Protein AF-A0A659U9E6-F1 (afdb_monomer)

Structure (mmCIF, N/CA/C/O backbone):
data_AF-A0A659U9E6-F1
#
_entry.id   AF-A0A659U9E6-F1
#
loop_
_atom_site.group_PDB
_atom_site.id
_atom_site.type_symbol
_atom_site.label_atom_id
_atom_site.label_alt_id
_atom_site.label_comp_id
_atom_site.label_asym_id
_atom_site.label_entity_id
_atom_site.label_seq_id
_atom_site.pdbx_PDB_ins_code
_atom_site.Cartn_x
_atom_site.Cartn_y
_atom_site.Cartn_z
_atom_site.occupancy
_atom_site.B_iso_or_equiv
_atom_site.auth_seq_id
_atom_site.auth_comp_id
_atom_site.auth_asym_id
_atom_site.auth_atom_id
_atom_site.pdbx_PDB_model_num
ATOM 1 N N . ARG A 1 1 ? -14.265 -4.861 -5.616 1.00 59.59 1 ARG A N 1
ATOM 2 C CA . ARG A 1 1 ? -14.308 -4.356 -7.013 1.00 59.59 1 ARG A CA 1
ATOM 3 C C . ARG A 1 1 ? -12.871 -4.392 -7.479 1.00 59.59 1 ARG A C 1
ATOM 5 O O . ARG A 1 1 ? -12.129 -3.447 -7.239 1.00 59.59 1 ARG A O 1
ATOM 12 N N . ASP A 1 2 ? -12.481 -5.546 -7.996 1.00 63.94 2 ASP A N 1
ATOM 13 C CA . ASP A 1 2 ? -11.081 -5.912 -8.178 1.00 63.94 2 ASP A CA 1
ATOM 14 C C . ASP A 1 2 ? -10.671 -5.644 -9.621 1.00 63.94 2 ASP A C 1
ATOM 16 O O . ASP A 1 2 ? -11.492 -5.749 -10.534 1.00 63.94 2 ASP A O 1
ATOM 20 N N . ILE A 1 3 ? -9.418 -5.249 -9.827 1.00 79.88 3 ILE A N 1
ATOM 21 C CA . ILE A 1 3 ? -8.874 -5.068 -11.172 1.00 79.88 3 ILE A CA 1
ATOM 22 C C . ILE A 1 3 ? -8.642 -6.443 -11.811 1.00 79.88 3 ILE A C 1
ATOM 24 O O . ILE A 1 3 ? -8.319 -7.400 -11.104 1.00 79.88 3 ILE A O 1
ATOM 28 N N . ARG A 1 4 ? -8.792 -6.550 -13.140 1.00 86.31 4 ARG A N 1
ATOM 29 C CA . ARG A 1 4 ? -8.667 -7.825 -13.878 1.00 86.31 4 ARG A CA 1
ATOM 30 C C . ARG A 1 4 ? -7.445 -8.665 -13.446 1.00 86.31 4 ARG A C 1
ATOM 32 O O . ARG A 1 4 ? -7.654 -9.835 -13.142 1.00 86.31 4 ARG A O 1
ATOM 39 N N . PRO A 1 5 ? -6.226 -8.099 -13.302 1.00 84.25 5 PRO A N 1
ATOM 40 C CA . PRO A 1 5 ? -5.042 -8.845 -12.862 1.00 84.25 5 PRO A CA 1
ATOM 41 C C . PRO A 1 5 ? -5.093 -9.467 -11.461 1.00 84.25 5 PRO A C 1
ATOM 43 O O . PRO A 1 5 ? -4.210 -10.250 -11.142 1.00 84.25 5 PRO A O 1
ATOM 46 N N . PHE A 1 6 ? -6.100 -9.184 -10.632 1.00 93.44 6 PHE A N 1
ATOM 47 C CA . PHE A 1 6 ? -6.246 -9.784 -9.301 1.00 93.44 6 PHE A CA 1
ATOM 48 C C . PHE A 1 6 ? -7.676 -10.257 -9.019 1.00 93.44 6 PHE A C 1
ATOM 50 O O . PHE A 1 6 ? -8.031 -10.453 -7.859 1.00 93.44 6 PHE A O 1
ATOM 57 N N . ALA A 1 7 ? -8.509 -10.429 -10.045 1.00 91.56 7 ALA A N 1
ATOM 58 C CA . ALA A 1 7 ? -9.891 -10.898 -9.926 1.00 91.56 7 ALA A CA 1
ATOM 59 C C . ALA A 1 7 ? -9.992 -12.435 -10.039 1.00 91.56 7 ALA A C 1
ATOM 61 O O . ALA A 1 7 ? -10.866 -12.959 -10.720 1.00 91.56 7 ALA A O 1
ATOM 62 N N . ASP A 1 8 ? -9.078 -13.158 -9.388 1.00 91.38 8 ASP A N 1
ATOM 63 C CA . ASP A 1 8 ? -8.933 -14.621 -9.463 1.00 91.38 8 ASP A CA 1
ATOM 64 C C . ASP A 1 8 ? -9.696 -15.380 -8.362 1.00 91.38 8 ASP A C 1
ATOM 66 O 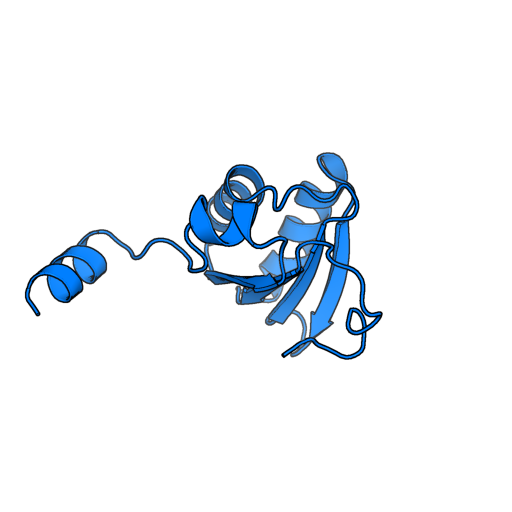O . ASP A 1 8 ? -9.499 -16.576 -8.171 1.00 91.38 8 ASP A O 1
ATOM 70 N N . GLY A 1 9 ? -10.545 -14.685 -7.601 1.00 88.88 9 GLY A N 1
ATOM 71 C CA . GLY A 1 9 ? -11.271 -15.256 -6.463 1.00 88.88 9 GLY A CA 1
ATOM 72 C C . GLY A 1 9 ? -10.409 -15.502 -5.220 1.00 88.88 9 GLY A C 1
ATOM 73 O O . GLY A 1 9 ? -10.930 -15.964 -4.206 1.00 88.88 9 GLY A O 1
ATOM 74 N N . SER A 1 10 ? -9.113 -15.167 -5.248 1.00 91.62 10 SER A N 1
ATOM 75 C CA . SER A 1 10 ? -8.257 -15.303 -4.069 1.00 91.62 10 SER A CA 1
ATOM 76 C C . SER A 1 10 ? -8.660 -14.323 -2.959 1.00 91.62 10 SER A C 1
ATOM 78 O O . SER A 1 10 ? -8.922 -13.141 -3.193 1.00 91.62 10 SER A O 1
ATOM 80 N N . GLY A 1 11 ? -8.621 -14.793 -1.708 1.00 92.38 11 GLY A N 1
ATOM 81 C CA . GLY A 1 11 ? -8.792 -13.955 -0.512 1.00 92.38 11 GLY A CA 1
ATOM 82 C C . GLY A 1 11 ? -7.575 -13.079 -0.182 1.00 92.38 11 GLY A C 1
ATOM 83 O O . GLY A 1 11 ? -7.577 -12.383 0.836 1.00 92.38 11 GLY A O 1
ATOM 84 N N . LYS A 1 12 ? -6.536 -13.118 -1.029 1.00 96.62 12 LYS A N 1
ATOM 85 C CA . LYS A 1 12 ? -5.280 -12.393 -0.831 1.00 96.62 12 LYS A CA 1
ATOM 86 C C . LYS A 1 12 ? -5.529 -10.883 -0.750 1.00 96.62 12 LYS A C 1
ATOM 88 O O . LYS A 1 12 ? -6.346 -10.370 -1.532 1.00 96.62 12 LYS A O 1
ATOM 93 N N . PRO A 1 13 ? -4.841 -10.170 0.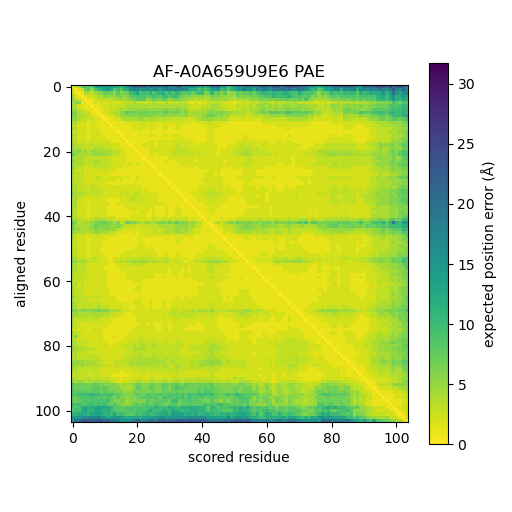160 1.00 97.69 13 PRO A N 1
ATOM 94 C CA . PRO A 1 13 ? -4.972 -8.730 0.278 1.00 97.69 13 PRO A CA 1
ATOM 95 C C . PRO A 1 13 ? -4.597 -8.017 -1.016 1.00 97.69 13 PRO A C 1
ATOM 97 O O . PRO A 1 13 ? -3.575 -8.323 -1.630 1.00 97.69 13 PRO A O 1
ATOM 100 N N . VAL A 1 14 ? -5.419 -7.045 -1.406 1.00 97.88 14 VAL A N 1
ATOM 101 C CA . VAL A 1 14 ? -5.163 -6.174 -2.552 1.00 97.88 14 VAL A CA 1
ATOM 102 C C . VAL A 1 14 ? -5.273 -4.722 -2.137 1.00 97.88 14 VAL A C 1
ATOM 104 O O . VAL A 1 14 ? -6.322 -4.265 -1.670 1.00 97.88 14 VAL A O 1
ATOM 107 N N . TRP A 1 15 ? -4.195 -3.990 -2.387 1.00 98.00 15 TRP A N 1
ATOM 108 C CA . TRP A 1 15 ? -4.118 -2.551 -2.230 1.00 98.00 15 TRP A CA 1
ATOM 109 C C . TRP A 1 15 ? -4.243 -1.854 -3.575 1.00 98.00 15 TRP A C 1
ATOM 111 O O . TRP A 1 15 ? -3.669 -2.274 -4.580 1.00 98.00 15 TRP A O 1
ATOM 121 N N . ARG A 1 16 ? -4.956 -0.732 -3.566 1.00 97.94 16 ARG A N 1
ATOM 122 C CA . ARG A 1 16 ? -4.896 0.273 -4.621 1.00 97.94 16 ARG A CA 1
ATOM 123 C C . ARG A 1 16 ? -4.100 1.459 -4.101 1.00 97.94 16 ARG A C 1
ATOM 125 O O . ARG A 1 16 ? -4.502 2.071 -3.110 1.00 97.94 16 ARG A O 1
ATOM 132 N N . VAL A 1 17 ? -3.006 1.776 -4.777 1.00 98.06 17 VAL A N 1
ATOM 133 C CA . VAL A 1 17 ? -2.065 2.824 -4.392 1.00 98.06 17 VAL A CA 1
ATOM 134 C C . VAL A 1 17 ? -2.050 3.921 -5.444 1.00 98.06 17 VAL A C 1
ATOM 136 O O . VAL A 1 17 ? -1.802 3.650 -6.612 1.00 98.06 17 VAL A O 1
ATOM 139 N N . SER A 1 18 ? -2.302 5.157 -5.026 1.00 97.56 18 SER A N 1
ATOM 140 C CA . SER A 1 18 ? -2.158 6.347 -5.867 1.00 97.56 18 SER A CA 1
ATOM 141 C C . SER A 1 18 ? -0.990 7.178 -5.351 1.00 97.56 18 SER A C 1
ATOM 143 O O . SER A 1 18 ? -1.005 7.578 -4.186 1.00 97.56 18 SER A O 1
ATOM 145 N N . MET A 1 19 ? 0.009 7.441 -6.191 1.00 96.38 19 MET A N 1
ATOM 146 C CA . MET A 1 19 ? 1.191 8.230 -5.824 1.00 96.38 19 MET A CA 1
ATOM 147 C C . MET A 1 19 ? 1.849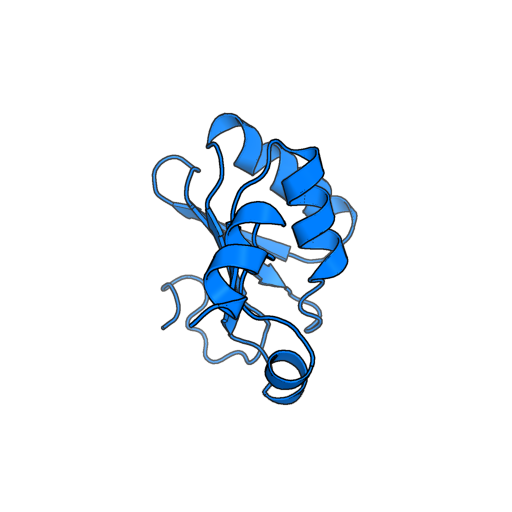 8.867 -7.053 1.00 96.38 19 MET A C 1
ATOM 149 O O . MET A 1 19 ? 1.442 8.616 -8.185 1.00 96.38 19 MET A O 1
ATOM 153 N N . THR A 1 20 ? 2.874 9.695 -6.846 1.00 96.12 20 THR A N 1
ATOM 154 C CA . THR A 1 20 ? 3.628 10.317 -7.943 1.00 96.12 20 THR A CA 1
ATOM 155 C C . THR A 1 20 ? 4.247 9.242 -8.853 1.00 96.12 20 THR A C 1
ATOM 157 O O . THR A 1 20 ? 5.032 8.430 -8.355 1.00 96.12 20 THR A O 1
ATOM 160 N N . PRO A 1 21 ? 3.978 9.240 -10.177 1.00 94.88 21 PRO A N 1
ATOM 161 C CA . PRO A 1 21 ? 4.426 8.173 -11.081 1.00 94.88 21 PRO A CA 1
ATOM 162 C C . PRO A 1 21 ? 5.934 7.895 -11.036 1.00 94.88 21 PRO A C 1
ATOM 164 O O . PRO A 1 21 ? 6.368 6.744 -10.994 1.00 94.88 21 PRO A O 1
ATOM 167 N N . ALA A 1 22 ? 6.743 8.957 -10.958 1.00 94.69 22 ALA A N 1
ATOM 168 C CA . ALA A 1 22 ? 8.200 8.854 -10.885 1.00 94.69 22 ALA A CA 1
ATOM 169 C C . ALA A 1 22 ? 8.703 8.108 -9.633 1.00 94.69 22 ALA A C 1
ATOM 171 O O . ALA A 1 22 ? 9.799 7.561 -9.655 1.00 94.69 22 ALA A O 1
ATOM 172 N N . GLN A 1 23 ? 7.905 8.055 -8.563 1.00 96.69 23 GLN A N 1
ATOM 173 C CA . GLN A 1 23 ? 8.249 7.395 -7.300 1.00 96.69 23 GLN A CA 1
ATOM 174 C C . GLN A 1 23 ? 7.655 5.983 -7.180 1.00 96.69 23 GLN A C 1
ATOM 176 O O . GLN A 1 23 ? 8.158 5.163 -6.410 1.00 96.69 23 GLN A O 1
ATOM 181 N N . GLY A 1 24 ? 6.607 5.672 -7.953 1.00 95.38 24 GLY A N 1
ATOM 182 C CA . GLY A 1 24 ? 5.850 4.423 -7.832 1.00 95.38 24 GLY A CA 1
ATOM 183 C C . GLY A 1 24 ? 6.708 3.170 -7.982 1.00 95.38 24 GLY A C 1
ATOM 184 O O . GLY A 1 24 ? 6.691 2.292 -7.120 1.00 95.38 24 GLY A O 1
ATOM 185 N N . HIS A 1 25 ? 7.517 3.102 -9.039 1.00 95.12 25 HIS A N 1
ATOM 186 C CA . HIS A 1 25 ? 8.364 1.936 -9.294 1.00 95.12 25 HIS A CA 1
ATOM 187 C C . HIS A 1 25 ? 9.458 1.747 -8.226 1.00 95.12 25 HIS A C 1
ATOM 189 O O . HIS A 1 25 ? 9.722 0.616 -7.825 1.00 95.12 25 HIS A O 1
ATOM 195 N N . GLN A 1 26 ? 10.056 2.829 -7.714 1.00 97.00 26 GLN A N 1
ATOM 196 C CA . GLN A 1 26 ? 11.082 2.766 -6.662 1.00 97.00 26 GLN A CA 1
ATOM 197 C C . GLN A 1 26 ? 10.506 2.262 -5.333 1.00 97.00 26 GLN A C 1
ATOM 199 O O . GLN A 1 26 ? 11.129 1.449 -4.645 1.00 97.00 26 GLN A O 1
ATOM 204 N N . MET A 1 27 ? 9.292 2.705 -4.994 1.00 97.94 27 MET A N 1
ATOM 205 C CA . MET A 1 27 ? 8.568 2.231 -3.817 1.00 97.94 27 MET A CA 1
ATOM 206 C C . MET A 1 27 ? 8.263 0.732 -3.928 1.00 97.94 27 MET A C 1
ATOM 208 O O . MET A 1 27 ? 8.576 -0.026 -3.010 1.00 97.94 27 MET A O 1
ATOM 212 N N . VAL A 1 28 ? 7.737 0.282 -5.074 1.00 97.94 28 VAL A N 1
ATOM 213 C CA . VAL A 1 28 ? 7.418 -1.136 -5.313 1.00 97.94 28 VAL A CA 1
ATOM 214 C C . VAL A 1 28 ? 8.667 -2.014 -5.314 1.00 97.94 28 VAL A C 1
ATOM 216 O O . VAL A 1 28 ? 8.631 -3.110 -4.758 1.00 97.94 28 VAL A O 1
ATOM 219 N N . LEU A 1 29 ? 9.773 -1.552 -5.904 1.00 97.88 29 LEU A N 1
ATOM 220 C CA . LEU A 1 29 ? 11.062 -2.244 -5.824 1.00 97.88 29 LEU A CA 1
AT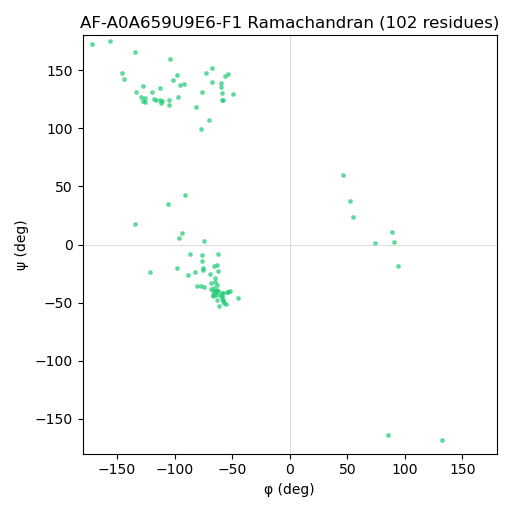OM 221 C C . LEU A 1 29 ? 11.487 -2.423 -4.363 1.00 97.88 29 LEU A C 1
ATOM 223 O O . LEU A 1 29 ? 11.806 -3.536 -3.957 1.00 97.88 29 LEU A O 1
ATOM 227 N N . THR A 1 30 ? 11.406 -1.362 -3.555 1.00 98.25 30 THR A N 1
ATOM 228 C CA . THR A 1 30 ? 11.756 -1.421 -2.127 1.00 98.25 30 THR A CA 1
ATOM 229 C C . THR A 1 30 ? 10.853 -2.373 -1.339 1.00 98.25 30 THR A C 1
ATOM 231 O O . THR A 1 30 ? 11.336 -3.104 -0.475 1.00 98.25 30 THR A O 1
ATOM 234 N N . LEU A 1 31 ? 9.554 -2.388 -1.650 1.00 98.19 31 LEU A N 1
ATOM 235 C CA . LEU A 1 31 ? 8.582 -3.296 -1.042 1.00 98.19 31 LEU A CA 1
ATOM 236 C C . LEU A 1 31 ? 8.892 -4.760 -1.374 1.00 98.19 31 LEU A C 1
ATOM 238 O O . LEU A 1 31 ? 8.884 -5.607 -0.487 1.00 98.19 31 LEU A O 1
ATOM 242 N N . ARG A 1 32 ? 9.232 -5.054 -2.633 1.00 98.12 32 ARG A N 1
ATOM 243 C CA . ARG A 1 32 ? 9.555 -6.413 -3.099 1.00 98.12 32 ARG A CA 1
ATOM 244 C C . ARG A 1 32 ? 10.822 -7.002 -2.479 1.00 98.12 32 ARG A C 1
ATOM 246 O O . ARG A 1 32 ? 10.988 -8.213 -2.518 1.00 98.12 32 ARG A O 1
ATOM 253 N N . MET A 1 33 ? 11.701 -6.177 -1.907 1.00 97.75 33 MET A N 1
ATOM 254 C CA . MET A 1 33 ? 12.851 -6.668 -1.134 1.00 97.75 33 MET A CA 1
ATOM 255 C C . MET A 1 33 ? 12.462 -7.174 0.262 1.00 97.75 33 MET A C 1
ATOM 257 O O . MET A 1 33 ? 13.284 -7.803 0.918 1.00 97.75 33 MET A O 1
ATOM 261 N N . GLN A 1 34 ? 11.250 -6.863 0.733 1.00 97.69 34 GLN A N 1
ATOM 262 C CA . GLN A 1 34 ? 10.806 -7.128 2.105 1.00 97.69 34 GLN A CA 1
ATOM 263 C C . GLN A 1 34 ? 9.562 -8.020 2.178 1.00 97.69 34 GLN A C 1
ATOM 265 O O . GLN A 1 34 ? 9.361 -8.663 3.199 1.00 97.69 34 GLN A O 1
ATOM 270 N N . ALA A 1 35 ? 8.744 -8.071 1.123 1.00 97.56 35 ALA A N 1
ATOM 271 C CA . ALA A 1 35 ? 7.525 -8.873 1.082 1.00 97.56 35 ALA A CA 1
ATOM 272 C C . ALA A 1 35 ? 7.258 -9.439 -0.320 1.00 97.56 35 ALA A C 1
ATOM 274 O O . ALA A 1 35 ? 7.528 -8.790 -1.340 1.00 97.56 35 ALA A O 1
ATOM 275 N N . ALA A 1 36 ? 6.652 -10.628 -0.382 1.00 97.75 36 ALA A N 1
ATOM 276 C CA . ALA A 1 36 ? 6.179 -11.203 -1.633 1.00 97.75 36 ALA A CA 1
ATOM 277 C C . ALA A 1 36 ? 4.958 -10.426 -2.162 1.00 97.75 36 ALA A C 1
ATOM 279 O O . ALA A 1 36 ? 3.847 -10.517 -1.632 1.00 97.75 36 ALA A O 1
ATOM 280 N N . VAL A 1 37 ? 5.168 -9.646 -3.228 1.00 98.00 37 VAL A N 1
ATOM 281 C CA . VAL A 1 37 ? 4.147 -8.757 -3.803 1.00 98.00 37 VAL A CA 1
ATOM 282 C C . VAL A 1 37 ? 4.079 -8.885 -5.317 1.00 98.00 37 VAL A C 1
ATOM 284 O O . VAL A 1 37 ? 5.087 -8.743 -6.012 1.00 98.00 37 VAL A O 1
ATOM 287 N N . SER A 1 38 ? 2.867 -9.053 -5.843 1.00 97.50 38 SER A N 1
ATOM 288 C CA . SER A 1 38 ? 2.571 -8.828 -7.260 1.00 97.50 38 SER A CA 1
ATOM 289 C C . SER A 1 38 ? 2.107 -7.392 -7.472 1.00 97.50 38 SER A C 1
ATOM 291 O O . SER A 1 38 ? 1.310 -6.876 -6.695 1.00 97.50 38 SER A O 1
ATOM 293 N N . ALA A 1 39 ? 2.583 -6.748 -8.538 1.00 97.44 39 ALA A N 1
ATOM 294 C CA . ALA A 1 39 ? 2.270 -5.355 -8.838 1.00 97.44 39 ALA A CA 1
ATOM 295 C C . ALA A 1 39 ? 1.752 -5.222 -10.269 1.00 97.44 39 ALA A C 1
ATOM 297 O O . ALA A 1 39 ? 2.325 -5.806 -11.188 1.00 97.44 39 ALA A O 1
ATOM 298 N N . PHE A 1 40 ? 0.701 -4.431 -10.445 1.00 96.75 40 PHE A N 1
ATOM 299 C CA . PHE A 1 40 ? 0.178 -4.023 -11.741 1.00 96.75 40 PHE A CA 1
ATOM 300 C C . PHE A 1 40 ? 0.110 -2.498 -11.788 1.00 96.75 40 PHE A C 1
ATOM 302 O O . PHE A 1 40 ? -0.521 -1.875 -10.933 1.00 96.75 40 PHE A O 1
ATOM 309 N N . TYR A 1 41 ? 0.780 -1.908 -12.772 1.00 95.69 41 TYR A N 1
ATOM 310 C CA . TYR A 1 41 ? 0.836 -0.463 -12.962 1.00 95.69 41 TYR A CA 1
ATOM 311 C C . TYR A 1 41 ? -0.227 -0.030 -13.964 1.00 95.69 41 TYR A C 1
ATOM 313 O O . TYR A 1 41 ? -0.407 -0.661 -15.003 1.00 95.69 41 TYR A O 1
ATOM 321 N N . ASP A 1 42 ? -0.895 1.068 -13.653 1.00 93.38 42 ASP A N 1
ATOM 322 C CA . ASP A 1 42 ? -1.901 1.711 -14.486 1.00 93.38 42 ASP A CA 1
ATOM 323 C C . ASP A 1 42 ? -1.646 3.230 -14.509 1.00 93.38 42 ASP A C 1
ATOM 325 O O . ASP A 1 42 ? -0.845 3.753 -13.725 1.00 93.38 42 ASP A O 1
ATOM 329 N N . TRP A 1 43 ? -2.282 3.942 -15.440 1.00 88.62 43 TRP A N 1
ATOM 330 C CA . TRP A 1 43 ? -2.194 5.401 -15.608 1.00 88.62 43 TRP A CA 1
ATOM 331 C C . TRP A 1 43 ? -0.757 5.934 -15.543 1.00 88.62 43 TRP A C 1
ATOM 333 O O . TRP A 1 43 ? -0.401 6.729 -14.670 1.00 88.62 43 TRP A O 1
ATOM 343 N N . GLN A 1 44 ? 0.093 5.448 -16.453 1.00 90.19 44 GLN A N 1
ATOM 344 C CA . GLN A 1 44 ? 1.511 5.821 -16.544 1.00 90.19 44 GLN A CA 1
ATOM 345 C C . GLN A 1 44 ? 2.305 5.611 -15.237 1.00 90.19 44 GLN A C 1
ATOM 347 O O . GLN A 1 44 ? 3.329 6.254 -15.027 1.00 90.19 44 GLN A O 1
ATOM 352 N N . GLY A 1 45 ? 1.845 4.718 -14.353 1.00 90.38 45 GLY A N 1
ATOM 353 C CA . GLY A 1 45 ? 2.492 4.402 -13.077 1.00 90.38 45 GLY A CA 1
ATOM 354 C C . GLY A 1 45 ? 2.036 5.257 -11.893 1.00 90.38 45 GLY A C 1
ATOM 355 O O . GLY A 1 45 ? 2.543 5.065 -10.790 1.00 90.38 45 GLY A O 1
ATOM 356 N N . GLY A 1 46 ? 1.080 6.174 -12.086 1.00 92.69 46 GLY A N 1
ATOM 357 C CA . GLY A 1 46 ? 0.477 6.942 -10.989 1.00 92.69 46 GLY A CA 1
ATOM 358 C C . GLY A 1 46 ? -0.519 6.137 -10.152 1.00 92.69 46 GLY A C 1
ATOM 359 O O . GLY A 1 46 ? -0.794 6.486 -9.003 1.00 92.69 46 GLY A O 1
ATOM 360 N N . LEU A 1 47 ? -1.034 5.041 -10.717 1.00 96.50 47 LEU A N 1
ATOM 361 C CA . LEU A 1 47 ? -1.884 4.076 -10.037 1.00 96.50 47 LEU A CA 1
ATOM 362 C C . LEU A 1 47 ? -1.190 2.715 -10.029 1.00 96.50 47 LEU A C 1
ATOM 364 O O . LEU A 1 47 ? -0.829 2.180 -11.074 1.00 96.50 47 LEU A O 1
ATOM 368 N N . VAL A 1 48 ? -1.025 2.133 -8.847 1.00 97.31 48 VAL A N 1
ATOM 369 C CA . VAL A 1 48 ? -0.419 0.814 -8.676 1.00 97.31 48 VAL A CA 1
ATOM 370 C C . VAL A 1 48 ? -1.364 -0.076 -7.888 1.00 97.31 48 VAL A C 1
ATOM 372 O O . VAL A 1 48 ? -1.811 0.264 -6.794 1.00 97.31 48 VAL A O 1
ATOM 375 N N . TRP A 1 49 ? -1.668 -1.238 -8.442 1.00 97.56 49 TRP A N 1
ATOM 376 C CA . TRP A 1 49 ? -2.382 -2.300 -7.754 1.00 97.56 49 TRP A CA 1
ATOM 377 C C . TRP A 1 49 ? -1.371 -3.295 -7.206 1.00 97.56 49 TRP A C 1
ATOM 379 O O . TRP A 1 49 ? -0.530 -3.790 -7.954 1.00 97.56 49 TRP A O 1
ATOM 389 N N . LEU A 1 50 ? -1.458 -3.592 -5.913 1.00 97.88 50 LEU A N 1
ATOM 390 C CA . LEU A 1 50 ? -0.553 -4.507 -5.225 1.00 97.88 50 LEU A CA 1
ATOM 391 C C . LEU A 1 50 ? -1.354 -5.666 -4.649 1.00 97.88 50 LEU A C 1
ATOM 393 O O . LEU A 1 50 ? -2.346 -5.427 -3.963 1.00 97.88 50 LEU A O 1
ATOM 397 N N . ARG A 1 51 ? -0.915 -6.901 -4.883 1.00 97.94 51 ARG A N 1
ATOM 398 C CA . ARG A 1 51 ? -1.425 -8.088 -4.191 1.00 97.94 51 ARG A CA 1
ATOM 399 C C . ARG A 1 51 ? -0.344 -8.641 -3.274 1.00 97.94 51 ARG A C 1
ATOM 401 O O . ARG A 1 51 ? 0.745 -8.960 -3.749 1.00 97.94 51 ARG A O 1
ATOM 408 N N . MET A 1 52 ? -0.670 -8.765 -1.992 1.00 98.00 52 MET A N 1
ATOM 409 C CA . MET A 1 52 ? 0.208 -9.368 -0.991 1.00 98.00 52 MET A CA 1
ATOM 410 C C . MET A 1 52 ? 0.077 -10.887 -1.078 1.00 98.00 52 MET A C 1
ATOM 412 O O . MET A 1 52 ? -1.021 -11.429 -0.923 1.00 98.00 52 MET A O 1
ATOM 416 N N . GLU A 1 53 ? 1.168 -11.579 -1.394 1.00 97.44 53 GLU A N 1
ATOM 417 C CA . GLU A 1 53 ? 1.107 -12.999 -1.751 1.00 97.44 53 GLU A CA 1
ATOM 418 C C . GLU A 1 53 ? 1.055 -13.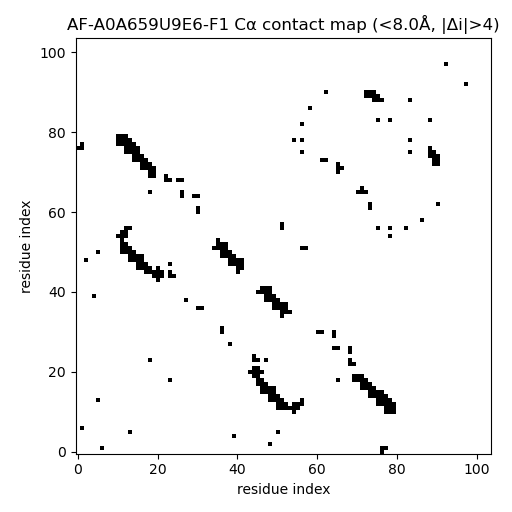931 -0.533 1.00 97.44 53 GLU A C 1
ATOM 420 O O . GLU A 1 53 ? 0.500 -15.025 -0.646 1.00 97.44 53 GLU A O 1
ATOM 425 N N . GLU A 1 54 ? 1.545 -13.476 0.621 1.00 96.31 54 GLU A N 1
ATOM 426 C CA . GLU A 1 54 ? 1.604 -14.236 1.883 1.00 96.31 54 GLU A CA 1
ATOM 427 C C . GLU A 1 54 ? 0.317 -14.146 2.722 1.00 96.31 54 GLU A C 1
ATOM 429 O O . GLU A 1 54 ? 0.144 -14.883 3.686 1.00 96.31 54 GLU A O 1
ATOM 434 N N . GLY A 1 55 ? -0.633 -13.290 2.332 1.00 94.62 55 GLY A N 1
ATOM 435 C CA . GLY A 1 55 ? -1.943 -13.179 2.982 1.00 94.62 55 GLY A CA 1
ATOM 436 C C . GLY A 1 55 ? -2.049 -12.104 4.069 1.00 94.62 55 GLY A C 1
ATOM 437 O O . GLY A 1 55 ? -3.171 -11.667 4.345 1.00 94.62 55 GLY A O 1
ATOM 438 N N . ASP A 1 56 ? -0.929 -11.620 4.614 1.00 96.88 56 ASP A N 1
ATOM 439 C CA . ASP A 1 56 ? -0.887 -10.408 5.446 1.00 96.88 56 ASP A CA 1
ATOM 440 C C . ASP A 1 56 ? -0.981 -9.150 4.553 1.00 96.88 56 ASP A C 1
ATOM 442 O O . ASP A 1 56 ? -0.304 -9.064 3.524 1.00 96.88 56 ASP A O 1
ATOM 446 N N . PRO A 1 57 ? -1.851 -8.170 4.865 1.00 97.62 57 PRO A N 1
ATOM 447 C CA . PRO A 1 57 ? -1.893 -6.899 4.154 1.00 97.62 57 PRO A CA 1
ATOM 448 C C . PRO A 1 57 ? -0.627 -6.036 4.263 1.00 97.62 57 PRO A C 1
ATOM 450 O O . PRO A 1 57 ? -0.509 -5.111 3.464 1.00 97.62 57 PRO A O 1
ATOM 453 N N . GLU A 1 58 ? 0.271 -6.257 5.227 1.00 98.12 58 GLU A N 1
ATOM 454 C CA . GLU A 1 58 ? 1.519 -5.489 5.408 1.00 98.12 58 GLU A CA 1
ATOM 455 C C . GLU A 1 58 ? 1.299 -3.965 5.472 1.00 98.12 58 GLU A C 1
ATOM 457 O O . GLU A 1 58 ? 2.062 -3.151 4.939 1.00 98.12 58 GLU A O 1
ATOM 462 N N . ALA A 1 59 ? 0.203 -3.547 6.116 1.00 97.94 59 ALA A N 1
ATOM 463 C CA . ALA A 1 59 ? -0.261 -2.161 6.078 1.00 97.94 59 ALA A CA 1
ATOM 464 C C . ALA A 1 59 ? 0.790 -1.173 6.615 1.00 97.94 59 ALA A C 1
ATOM 466 O O . ALA A 1 59 ? 0.983 -0.098 6.045 1.00 97.94 59 ALA A O 1
ATOM 467 N N . ALA A 1 60 ? 1.477 -1.522 7.706 1.00 97.81 60 ALA A N 1
ATOM 468 C CA . ALA A 1 60 ? 2.487 -0.658 8.314 1.00 97.81 60 ALA A CA 1
ATOM 469 C C . ALA A 1 60 ? 3.705 -0.470 7.395 1.00 97.81 60 ALA A C 1
ATOM 471 O O . ALA A 1 60 ? 4.150 0.666 7.201 1.00 97.81 60 ALA A O 1
ATOM 472 N N . LEU A 1 61 ? 4.189 -1.560 6.791 1.00 98.38 61 LEU A N 1
ATOM 473 C CA . LEU A 1 61 ? 5.288 -1.546 5.830 1.00 98.38 61 LEU A CA 1
ATOM 474 C C . LEU A 1 61 ? 4.927 -0.700 4.602 1.00 98.38 61 LEU A C 1
ATOM 476 O O . LEU A 1 61 ? 5.640 0.253 4.282 1.00 98.38 61 LEU A O 1
ATOM 480 N N . LEU A 1 62 ? 3.786 -0.980 3.962 1.00 98.38 62 LEU A N 1
ATOM 481 C CA . LEU A 1 62 ? 3.346 -0.263 2.762 1.00 98.38 62 LEU A CA 1
ATOM 482 C C . LEU A 1 62 ? 3.201 1.243 3.014 1.00 98.38 62 LEU A C 1
ATOM 484 O O . LEU A 1 62 ? 3.731 2.058 2.258 1.00 98.38 62 LEU A O 1
ATOM 488 N N . ARG A 1 63 ? 2.516 1.635 4.095 1.00 98.12 63 ARG A N 1
ATOM 489 C CA . ARG A 1 63 ? 2.323 3.057 4.427 1.00 98.12 63 ARG A CA 1
ATOM 490 C C . ARG A 1 63 ? 3.631 3.734 4.840 1.00 98.12 63 ARG A C 1
ATOM 492 O O . ARG A 1 63 ? 3.841 4.908 4.543 1.00 98.12 63 ARG A O 1
ATOM 499 N N . GLY A 1 64 ? 4.539 3.003 5.488 1.00 98.19 64 GLY A N 1
ATOM 500 C CA . GLY A 1 64 ? 5.899 3.467 5.760 1.00 98.19 64 GLY A CA 1
ATOM 501 C C . GLY A 1 64 ? 6.661 3.811 4.484 1.00 98.19 64 GLY A C 1
ATOM 502 O O . GLY A 1 64 ? 7.253 4.888 4.392 1.00 98.19 64 GLY A O 1
ATOM 503 N N . LEU A 1 65 ? 6.582 2.941 3.478 1.00 98.19 65 LEU A N 1
ATOM 504 C CA . LEU A 1 65 ? 7.209 3.168 2.181 1.00 98.19 65 LEU A CA 1
ATOM 505 C C . LEU A 1 65 ? 6.548 4.307 1.403 1.00 98.19 65 LEU A C 1
ATOM 507 O O . LEU A 1 65 ? 7.264 5.112 0.815 1.00 98.19 65 LEU A O 1
ATOM 511 N N . LEU A 1 66 ? 5.222 4.454 1.460 1.00 97.44 66 LEU A N 1
ATOM 512 C CA . LEU A 1 66 ? 4.557 5.623 0.879 1.00 97.44 66 LEU A CA 1
ATOM 513 C C . LEU A 1 66 ? 5.129 6.924 1.436 1.00 97.44 66 LEU A C 1
ATOM 515 O O . LEU A 1 66 ? 5.564 7.774 0.666 1.00 97.44 66 LEU A O 1
ATOM 519 N N . ARG A 1 67 ? 5.218 7.058 2.765 1.00 97.00 67 ARG A N 1
ATOM 520 C CA . ARG A 1 67 ? 5.812 8.248 3.399 1.00 97.00 67 ARG A CA 1
ATOM 521 C C . ARG A 1 67 ? 7.258 8.482 2.953 1.00 97.00 67 ARG A C 1
ATOM 523 O O . ARG A 1 67 ? 7.626 9.616 2.669 1.00 97.00 67 ARG A O 1
ATOM 530 N N . LYS A 1 68 ? 8.062 7.417 2.855 1.00 97.81 68 LYS A N 1
ATOM 531 C CA . LYS A 1 68 ? 9.465 7.486 2.414 1.00 97.81 68 LYS A CA 1
ATOM 532 C C . LYS A 1 68 ? 9.615 7.934 0.952 1.00 97.81 68 LYS A C 1
ATOM 534 O O . LYS A 1 68 ? 10.594 8.596 0.628 1.00 97.81 68 LYS A O 1
ATOM 539 N N . HIS A 1 69 ? 8.663 7.590 0.085 1.00 96.88 69 HIS A N 1
ATOM 540 C CA . HIS A 1 69 ? 8.724 7.819 -1.364 1.00 96.88 69 HIS A CA 1
ATOM 541 C C . HIS A 1 69 ? 7.816 8.968 -1.844 1.00 96.88 69 HIS A C 1
ATOM 543 O O . HIS A 1 69 ? 7.264 8.924 -2.942 1.00 96.88 69 HIS A O 1
ATOM 549 N N . GLY A 1 70 ? 7.660 10.017 -1.030 1.00 93.19 70 GLY A N 1
ATOM 550 C CA . GLY A 1 70 ? 6.950 11.242 -1.426 1.00 93.19 70 GLY A CA 1
ATOM 551 C C . GLY A 1 70 ? 5.441 11.240 -1.161 1.00 93.19 70 GLY A C 1
ATOM 552 O O . GLY A 1 70 ? 4.745 12.151 -1.602 1.00 93.19 70 GLY A O 1
ATOM 553 N N . GLY A 1 71 ? 4.936 10.256 -0.418 1.00 95.00 71 GLY A N 1
ATOM 554 C CA . GLY A 1 71 ? 3.540 10.158 -0.003 1.00 95.00 71 GLY A CA 1
ATOM 555 C C . GLY A 1 71 ? 2.632 9.485 -1.033 1.00 95.00 71 GLY A C 1
ATOM 556 O O . GLY A 1 71 ? 3.074 8.788 -1.946 1.00 95.00 71 GLY A O 1
ATOM 557 N N . GLY A 1 72 ? 1.327 9.670 -0.846 1.00 95.50 72 GLY A N 1
ATOM 558 C CA . GLY A 1 72 ? 0.276 9.046 -1.646 1.00 95.50 72 GLY A CA 1
ATOM 559 C C . GLY A 1 72 ? -0.815 8.443 -0.768 1.00 95.50 72 GLY A C 1
ATOM 560 O O . GLY A 1 72 ? -0.862 8.681 0.437 1.00 95.50 72 GLY A O 1
ATOM 561 N N . HIS A 1 73 ? -1.689 7.647 -1.378 1.00 97.38 73 HIS A N 1
ATOM 562 C CA . HIS A 1 73 ? -2.793 6.989 -0.686 1.00 97.38 73 HIS A CA 1
ATOM 563 C C . HIS A 1 73 ? -2.822 5.496 -0.989 1.00 97.38 73 HIS A C 1
ATOM 565 O O . HIS A 1 73 ? -2.908 5.109 -2.155 1.00 97.38 73 HIS A O 1
ATOM 571 N N . ALA A 1 74 ? -2.845 4.667 0.056 1.00 98.19 74 ALA A N 1
ATOM 572 C CA . ALA A 1 74 ? -3.143 3.242 -0.041 1.00 98.19 74 ALA A CA 1
ATOM 573 C C . ALA A 1 74 ? -4.560 2.943 0.471 1.00 98.19 74 ALA A C 1
ATOM 575 O O . ALA A 1 74 ? -4.910 3.263 1.610 1.00 98.19 74 ALA A O 1
ATOM 576 N N . THR A 1 75 ? -5.370 2.301 -0.375 1.00 97.94 75 THR A N 1
ATOM 577 C CA . THR A 1 75 ? -6.697 1.776 -0.019 1.00 97.94 75 THR A CA 1
ATOM 578 C C . THR A 1 75 ? -6.697 0.250 -0.055 1.00 97.94 75 THR A C 1
ATOM 580 O O . THR A 1 75 ? -6.388 -0.324 -1.100 1.00 97.94 75 THR A O 1
ATOM 583 N N . LEU A 1 76 ? -7.078 -0.409 1.040 1.00 97.69 76 LEU A N 1
ATOM 584 C CA . LEU A 1 76 ? -7.261 -1.859 1.104 1.00 97.69 76 LEU A CA 1
ATOM 585 C C . LEU A 1 76 ? -8.592 -2.225 0.443 1.00 97.69 76 LEU A C 1
ATOM 587 O O . LEU A 1 76 ? -9.665 -2.088 1.033 1.00 97.69 76 LEU A O 1
ATOM 591 N N . VAL A 1 77 ? -8.531 -2.665 -0.811 1.00 96.56 77 VAL A N 1
ATOM 592 C CA . VAL A 1 77 ? -9.724 -2.964 -1.618 1.00 96.56 77 VAL A CA 1
ATOM 593 C C . VAL A 1 77 ? -10.285 -4.339 -1.274 1.00 96.56 77 VAL A C 1
ATOM 595 O O . VAL A 1 77 ? -11.507 -4.514 -1.224 1.00 96.56 77 VAL A O 1
ATOM 598 N N . ARG A 1 78 ? -9.401 -5.294 -0.978 1.00 96.38 78 ARG A N 1
ATOM 599 C CA . ARG A 1 78 ? -9.739 -6.671 -0.616 1.00 96.38 78 ARG A CA 1
ATOM 600 C C . ARG A 1 78 ? -8.774 -7.189 0.441 1.00 96.38 78 ARG A C 1
ATOM 602 O O . ARG A 1 78 ? -7.597 -6.869 0.385 1.00 96.38 78 ARG A O 1
ATOM 609 N N . ALA A 1 79 ? -9.284 -7.978 1.379 1.00 96.19 79 ALA A N 1
ATOM 610 C CA . ALA A 1 79 ? -8.549 -8.823 2.319 1.00 96.19 79 ALA A CA 1
ATOM 611 C C . ALA A 1 79 ? -9.565 -9.707 3.058 1.00 96.19 79 ALA A C 1
ATOM 613 O O . ALA A 1 79 ? -10.776 -9.480 2.942 1.00 96.19 79 ALA A O 1
ATOM 614 N N . ALA A 1 80 ? -9.079 -10.664 3.849 1.00 95.06 80 ALA A N 1
ATOM 615 C CA . ALA A 1 80 ? -9.916 -11.419 4.774 1.00 95.06 80 ALA A CA 1
ATOM 616 C C . ALA A 1 80 ? -10.719 -10.484 5.711 1.00 95.06 80 ALA A C 1
ATOM 618 O O . ALA A 1 80 ? -10.208 -9.425 6.100 1.00 95.06 80 ALA A O 1
ATOM 619 N N . PRO A 1 81 ? -11.948 -10.861 6.120 1.00 94.75 81 PRO A N 1
ATOM 620 C CA . PRO A 1 81 ? -12.784 -10.033 6.993 1.00 94.75 81 PRO A CA 1
ATOM 621 C C . PRO A 1 81 ? -12.093 -9.612 8.295 1.00 94.75 81 PRO A C 1
ATOM 623 O O . PRO A 1 81 ? -12.184 -8.448 8.675 1.00 94.75 81 PRO A O 1
ATOM 626 N N . ALA A 1 82 ? -11.336 -10.519 8.925 1.00 95.69 82 ALA A N 1
ATOM 627 C CA . ALA A 1 82 ? -10.590 -10.234 10.152 1.00 95.69 82 ALA A CA 1
ATOM 628 C C . ALA A 1 82 ? -9.581 -9.086 9.967 1.00 95.69 82 ALA A C 1
ATOM 630 O O . ALA A 1 82 ? -9.539 -8.159 10.772 1.00 95.69 82 ALA A O 1
ATOM 631 N N . HIS A 1 83 ? -8.838 -9.080 8.855 1.00 96.25 83 HIS A N 1
ATOM 632 C CA . HIS A 1 83 ? -7.913 -7.992 8.537 1.00 96.25 83 HIS A CA 1
ATOM 633 C C . HIS A 1 83 ? -8.640 -6.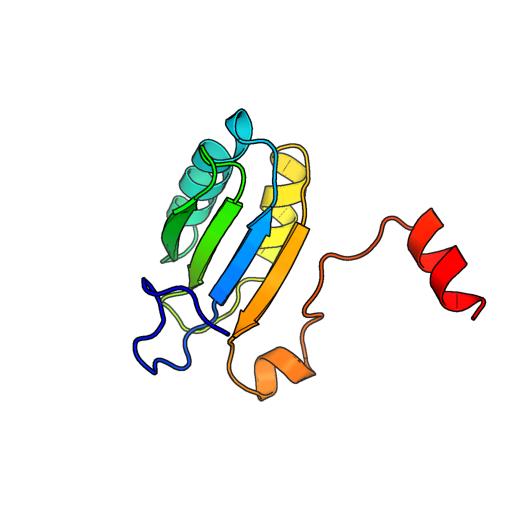668 8.303 1.00 96.25 83 HIS A C 1
ATOM 635 O O . HIS A 1 83 ? -8.198 -5.633 8.788 1.00 96.25 83 HIS A O 1
ATOM 641 N N . ARG A 1 84 ? -9.773 -6.681 7.590 1.00 94.88 84 ARG A N 1
ATOM 642 C CA . ARG A 1 84 ? -10.551 -5.457 7.332 1.00 94.88 84 ARG A CA 1
ATOM 643 C C . ARG A 1 84 ? -11.223 -4.890 8.582 1.00 94.88 84 ARG A C 1
ATOM 645 O O . ARG A 1 84 ? -11.499 -3.696 8.603 1.00 94.88 84 ARG A O 1
ATOM 652 N N . ALA A 1 85 ? -11.502 -5.728 9.580 1.00 95.31 85 ALA A N 1
ATOM 653 C CA . ALA A 1 85 ? -12.022 -5.296 10.873 1.00 95.31 85 ALA A CA 1
ATOM 654 C C . ALA A 1 85 ? -10.925 -4.690 11.764 1.00 95.31 85 ALA A C 1
ATOM 656 O O . ALA A 1 85 ? -11.190 -3.742 12.496 1.00 95.31 85 ALA A O 1
ATOM 657 N N . ALA A 1 86 ? -9.699 -5.217 11.688 1.00 95.62 86 ALA A N 1
ATOM 658 C CA . ALA A 1 86 ? -8.580 -4.783 12.524 1.00 95.62 86 ALA A CA 1
ATOM 659 C C . ALA A 1 86 ? -7.773 -3.612 11.936 1.00 95.62 86 ALA A C 1
ATOM 661 O O . ALA A 1 86 ? -7.141 -2.865 12.681 1.00 95.62 86 ALA A O 1
ATOM 662 N N . LEU A 1 87 ? -7.758 -3.451 10.609 1.00 95.19 87 LEU A N 1
ATOM 663 C CA . LEU A 1 87 ? -6.904 -2.483 9.921 1.00 95.19 87 LEU A CA 1
ATOM 664 C C . LEU A 1 87 ? -7.724 -1.368 9.261 1.00 95.19 87 LEU A C 1
ATOM 666 O O . LEU A 1 87 ? -8.673 -1.655 8.525 1.00 95.19 87 LEU A O 1
ATOM 670 N N . PRO A 1 88 ? -7.312 -0.093 9.407 1.00 95.12 88 PRO A N 1
ATOM 671 C CA . PRO A 1 88 ? -7.878 0.992 8.621 1.00 95.12 88 PRO A CA 1
ATOM 672 C C . PRO A 1 88 ? -7.705 0.715 7.127 1.00 95.12 88 PRO A C 1
ATOM 674 O O . PRO A 1 88 ? -6.585 0.531 6.643 1.00 95.12 88 PRO A O 1
ATOM 677 N N . VAL A 1 89 ? -8.812 0.717 6.382 1.00 96.44 89 VAL A N 1
ATOM 678 C CA . VAL A 1 89 ? -8.787 0.447 4.937 1.00 96.44 89 VAL A CA 1
ATOM 679 C C . VAL A 1 89 ? -8.261 1.628 4.121 1.00 96.44 89 VAL A C 1
ATOM 681 O O . VAL A 1 89 ? -7.775 1.417 3.018 1.00 96.44 89 VAL A O 1
ATOM 684 N N . PHE A 1 90 ? -8.310 2.857 4.639 1.00 96.62 90 PHE A N 1
ATOM 685 C CA . PHE A 1 90 ? -7.831 4.068 3.957 1.00 96.62 90 PHE A CA 1
ATOM 686 C C . PHE A 1 90 ? -6.491 4.546 4.510 1.00 96.62 90 PHE A C 1
ATOM 688 O O . PHE A 1 90 ? -6.123 4.196 5.630 1.00 96.62 90 PHE A O 1
ATOM 695 N N . GLU A 1 91 ? -5.765 5.349 3.731 1.00 96.62 91 GLU A N 1
ATOM 696 C CA . GLU A 1 91 ? -4.609 6.095 4.237 1.00 96.62 91 GLU A CA 1
ATOM 697 C C . GLU A 1 91 ? -5.021 7.016 5.383 1.00 96.62 91 GLU A C 1
ATOM 699 O O . GLU A 1 91 ? -6.000 7.752 5.221 1.00 96.62 91 GLU A O 1
ATOM 704 N N . PRO A 1 92 ? -4.306 6.984 6.527 1.00 93.12 92 PRO A N 1
ATOM 705 C CA . PRO A 1 92 ? -4.485 7.969 7.575 1.00 93.12 92 PRO A CA 1
ATOM 706 C C . PRO A 1 92 ? -4.437 9.377 6.993 1.00 93.12 92 PRO A C 1
ATOM 708 O O . PRO A 1 92 ? -3.530 9.739 6.243 1.00 93.12 92 PRO A O 1
ATOM 711 N N . GLN A 1 93 ? -5.443 10.172 7.331 1.00 88.38 93 GLN A N 1
ATOM 712 C CA . GLN A 1 93 ? -5.471 11.568 6.934 1.00 88.38 93 GLN A CA 1
ATOM 713 C C . GLN A 1 93 ? -4.361 12.335 7.654 1.00 88.38 93 GLN A C 1
ATOM 715 O O . GLN A 1 93 ? -3.982 12.004 8.781 1.00 88.38 93 GLN A O 1
ATOM 720 N N . ALA A 1 94 ? -3.876 13.407 7.026 1.00 86.50 94 ALA A N 1
ATOM 721 C CA . ALA A 1 94 ? -3.037 14.371 7.723 1.00 86.50 94 ALA A CA 1
ATOM 722 C C . ALA A 1 94 ? -3.784 14.913 8.962 1.00 86.50 94 ALA A C 1
ATOM 724 O O . ALA A 1 94 ? -5.002 15.107 8.881 1.00 86.50 94 ALA A O 1
ATOM 725 N N . PRO A 1 95 ? -3.092 15.207 10.081 1.00 86.12 95 PRO A N 1
ATOM 726 C CA . PRO A 1 95 ? -3.744 15.565 11.345 1.00 86.12 95 PRO A CA 1
ATOM 727 C C . PRO A 1 95 ? -4.775 16.694 11.226 1.00 86.12 95 PRO A C 1
ATOM 729 O O . PRO A 1 95 ? -5.857 16.605 11.799 1.00 86.12 95 PRO A O 1
ATOM 732 N N . ALA A 1 96 ? -4.481 17.721 10.422 1.00 87.94 96 ALA A N 1
ATOM 733 C CA . ALA A 1 96 ? -5.398 18.835 10.191 1.00 87.94 96 ALA A CA 1
ATOM 734 C C . ALA A 1 96 ? -6.715 18.400 9.520 1.00 87.94 96 ALA A C 1
ATOM 736 O O . ALA A 1 96 ? -7.785 18.863 9.904 1.00 87.94 96 ALA A O 1
ATOM 737 N N . LEU A 1 97 ? -6.657 17.480 8.551 1.00 86.50 97 LEU A N 1
ATOM 738 C CA . LEU A 1 97 ? -7.844 16.967 7.861 1.00 86.50 97 LEU A CA 1
ATOM 739 C C . LEU A 1 97 ? -8.635 15.991 8.747 1.00 86.50 97 LEU A C 1
ATOM 741 O O . LEU A 1 97 ? -9.867 16.028 8.763 1.00 86.50 97 LEU A O 1
ATOM 745 N N . ALA A 1 98 ? -7.931 15.182 9.544 1.00 86.81 98 ALA A N 1
ATOM 746 C CA . ALA A 1 98 ? -8.555 14.305 10.530 1.00 86.81 98 ALA A CA 1
ATOM 747 C C . ALA A 1 98 ? -9.351 15.112 11.570 1.00 86.81 98 ALA A C 1
ATOM 749 O O . ALA A 1 98 ? -10.492 14.768 11.872 1.00 86.81 98 ALA A O 1
ATOM 750 N N . ALA A 1 99 ? -8.788 16.224 12.053 1.00 87.94 99 ALA A N 1
ATOM 751 C CA . ALA A 1 99 ? -9.452 17.115 13.002 1.00 87.94 99 ALA A CA 1
ATOM 752 C C . ALA A 1 99 ? -10.727 17.755 12.428 1.00 87.94 99 ALA A C 1
ATOM 754 O O . ALA A 1 99 ? -11.696 17.946 13.157 1.00 87.94 99 ALA A O 1
ATOM 755 N N . LEU A 1 100 ? -10.759 18.066 11.126 1.00 90.00 100 LEU A N 1
ATOM 756 C CA . LEU A 1 100 ? -11.980 18.542 10.465 1.00 90.00 100 LEU A CA 1
ATOM 757 C C . LEU A 1 100 ? -13.050 17.446 10.404 1.00 90.00 100 LEU A C 1
ATOM 759 O O . LEU A 1 100 ? -14.208 17.711 10.708 1.00 90.00 100 LEU A O 1
ATOM 763 N N . SER A 1 101 ? -12.656 16.216 10.069 1.00 83.56 101 SER A N 1
ATOM 764 C CA . SER A 1 101 ? -13.580 15.079 9.968 1.00 83.56 101 SER A CA 1
ATOM 765 C C . SER A 1 101 ? -14.219 14.701 11.312 1.00 83.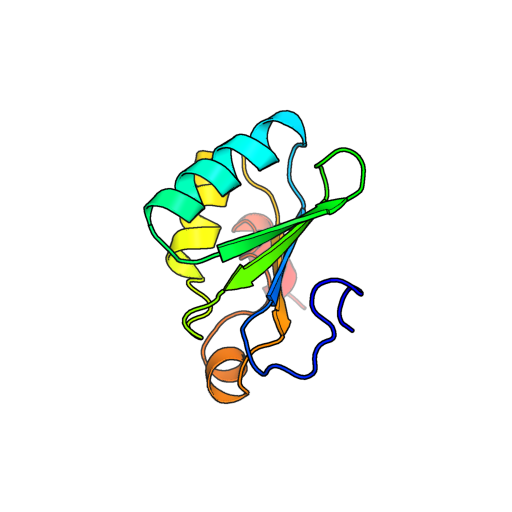56 101 SER A C 1
ATOM 767 O O . SER A 1 101 ? -15.338 14.210 11.330 1.00 83.56 101 SER A O 1
ATOM 769 N N . GLN A 1 102 ? -13.531 14.941 12.435 1.00 86.00 102 GLN A N 1
ATOM 770 C CA . GLN A 1 102 ? -14.028 14.663 13.793 1.00 86.00 102 GLN A CA 1
ATOM 771 C C . GLN A 1 102 ? -15.054 15.682 14.314 1.00 86.00 102 GLN A C 1
ATOM 773 O O . GLN A 1 102 ? -15.620 15.482 15.384 1.00 86.00 102 GLN A O 1
ATOM 778 N N . ARG A 1 103 ? -15.258 16.795 13.602 1.00 82.62 103 ARG A N 1
ATOM 779 C CA . ARG A 1 103 ? -16.192 17.865 13.992 1.00 82.62 103 ARG A CA 1
ATOM 780 C C . ARG A 1 103 ? -17.565 17.746 13.316 1.00 82.62 103 ARG A C 1
ATOM 782 O O . ARG A 1 103 ? -18.365 18.669 13.455 1.00 82.62 103 ARG A O 1
ATOM 789 N N . LEU A 1 104 ? -17.797 16.665 12.570 1.00 65.06 104 LEU A N 1
ATOM 790 C CA . LEU A 1 104 ? -19.068 16.299 11.934 1.00 65.06 104 LEU A CA 1
ATOM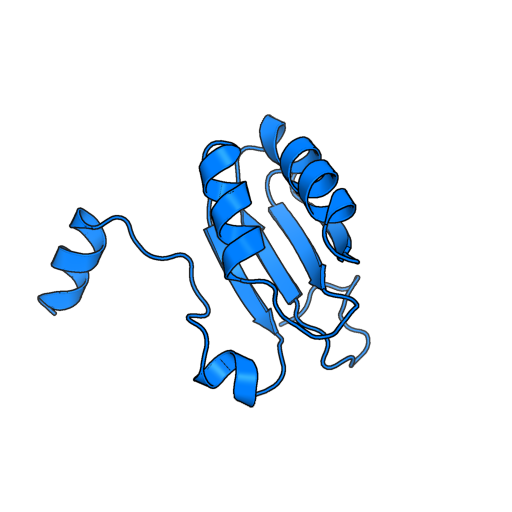 791 C C . LEU A 1 104 ? -19.789 15.251 12.783 1.00 65.06 104 LEU A C 1
ATOM 793 O O . 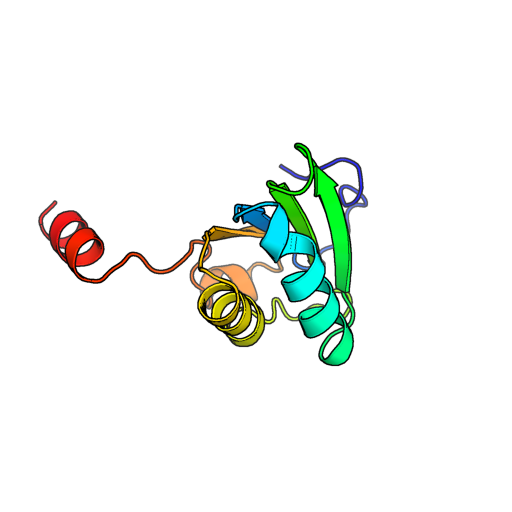LEU A 1 104 ? -21.033 15.336 12.850 1.00 65.06 104 LEU A O 1
#

Foldseek 3Di:
DDDPVPPPPDQFWKKKWADDQVLQVVLVVVVVVPFDWDWDADDSRRIIMITGPVQDNCVVSSQVSLVVRHHTKIAGPGHPPVCPVVDDRIDDDDPVVVVVVVVD

Sequence (104 aa):
RDIRPFADGSGKPVWRVSMTPAQGHQMVLTLRMQAAVSAFYDWQGGLVWLRMEEGDPEAALLRGLLRKHGGGHATLVRAAPAHRAALPVFEPQAPALAALSQRL

Secondary structure (DSSP, 8-state):
---GGG-SS----EEEEE--HHHHHHHHHHHHTTS-EEEEEEGGGTEEEEEESSS---HHHHHHHHHHTT--EEEEEE--HHHHHHS-SSPPPPHHHHHHHTT-

Radius of gyration: 13.74 Å; Cα contacts (8 Å, |Δi|>4): 162; chains: 1; bounding box: 32×34×30 Å

Nearest PDB structures (foldseek):
  4wk3-assembly1_A  TM=6.343E-01  e=1.889E-01  Staphylococcus aureus subsp. aureus COL
  1hwu-assembly3_C  TM=6.126E-01  e=2.938E-01  Herbaspirillum seropedicae
  3i31-assembly1_A  TM=5.448E-01  e=6.265E-01  Thermus thermophilus HB27
  4mz0-assembly1_A  TM=5.510E-01  e=6.673E-01  Moorena producens 3L
  1nh8-assembly1_A  TM=4.835E-01  e=2.675E+00  Mycobacterium tuberculosis H37Rv

Solvent-accessible surface area (backbone atoms only — not comparable to full-atom values): 5987 Å² total; per-residue (Å²): 133,69,56,80,97,67,62,78,83,64,67,44,12,28,36,43,33,42,36,59,37,91,34,37,63,60,40,50,54,59,45,53,76,77,43,63,60,51,76,48,73,39,79,87,33,27,32,36,40,36,34,28,71,84,52,60,71,54,60,70,60,53,54,51,43,30,60,74,46,82,35,68,41,49,32,56,72,42,50,48,68,70,56,61,73,75,41,81,45,57,54,82,64,58,70,75,58,44,57,57,65,74,75,113

Mean predicted aligned error: 3.55 Å

pLDDT: mean 93.82, std 6.78, range [59.59, 98.38]